Protein AF-A0A2V2A4U3-F1 (afdb_monomer_lite)

Foldseek 3Di:
DPDPDDDDDLVVLLVLLVVCLVVLNDLPVSCVVVVHDSVVNVVSNVCVCVVNSPNVVPPDPVSNVSVVVSD

Organism: Psychrobacter immobilis (NCBI:txid498)

Sequence (71 aa):
MTKKVRTYCDEFKAEAVKKIADNNGNISATAKQLGIAMQTLSNWHNKANQGKLISTQQYEPDLMAAIQEIK

Secondary structure (DSSP, 8-state):
------PPPHHHHHHHHHHHHHTTT-HHHHHHHHTS-HHHHHHHHHHHHTT--TTTTSS-HHHHHHHHTT-

Radius of gyration: 12.17 Å; chains: 1; bounding box: 26×26×39 Å

pLDDT: mean 72.96, std 16.61, range [40.28, 89.94]

InterPro domains:
  IPR002514 Transposase IS3/IS911family [PF01527] (3-57)
  IPR009057 Homedomain-like superfamily [SSF46689] (4-56)

Structure 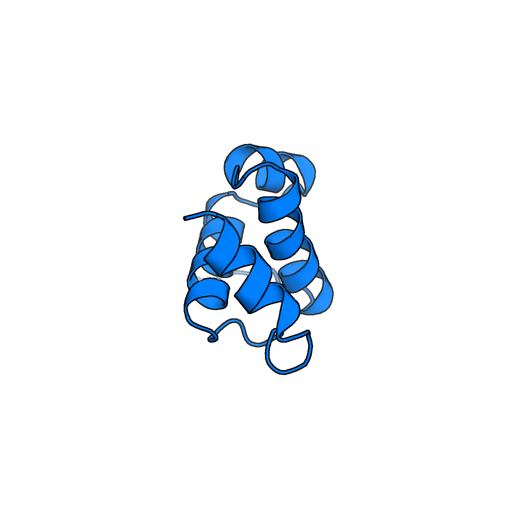(mmCIF, N/CA/C/O backbone):
data_AF-A0A2V2A4U3-F1
#
_entry.id   AF-A0A2V2A4U3-F1
#
loop_
_atom_site.group_PDB
_atom_site.id
_atom_site.type_symbol
_atom_site.label_atom_id
_atom_site.label_alt_id
_atom_site.label_comp_id
_atom_site.label_asym_id
_atom_site.label_entity_id
_atom_site.label_seq_id
_atom_site.pdbx_PDB_ins_code
_atom_site.Cartn_x
_atom_site.Cartn_y
_atom_site.Cartn_z
_atom_site.occupancy
_atom_site.B_iso_or_equiv
_atom_site.auth_seq_id
_atom_site.auth_comp_id
_atom_site.auth_asym_id
_atom_site.auth_atom_id
_atom_site.pdbx_PDB_model_num
ATOM 1 N N . MET A 1 1 ? -5.065 -4.725 26.690 1.00 40.28 1 MET A N 1
ATOM 2 C CA . MET A 1 1 ? -5.475 -3.758 25.646 1.00 40.28 1 MET A CA 1
ATOM 3 C C . MET A 1 1 ? -5.760 -4.510 24.354 1.00 40.28 1 ME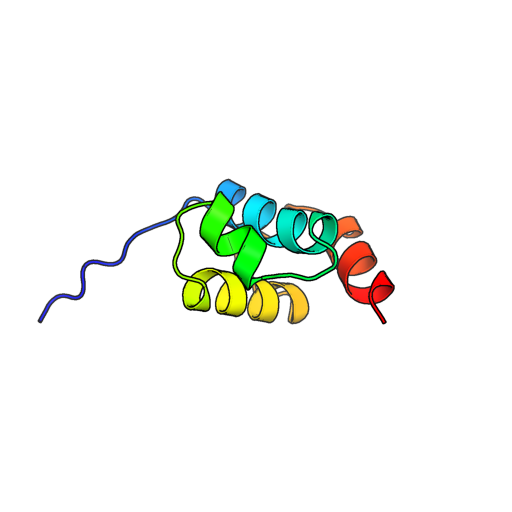T A C 1
ATOM 5 O O . MET A 1 1 ? -4.833 -5.049 23.762 1.00 40.28 1 MET A O 1
ATOM 9 N N . THR A 1 2 ? -7.016 -4.598 23.924 1.00 45.81 2 THR A N 1
ATOM 10 C CA . THR A 1 2 ? -7.368 -5.182 22.621 1.00 45.81 2 THR A CA 1
ATOM 11 C C . THR A 1 2 ? -7.039 -4.166 21.530 1.00 45.81 2 THR A C 1
ATOM 13 O O . THR A 1 2 ? -7.735 -3.161 21.379 1.00 45.81 2 THR A O 1
ATOM 16 N N . LYS A 1 3 ? -5.942 -4.379 20.798 1.00 47.62 3 LYS A N 1
ATOM 17 C CA . LYS A 1 3 ? -5.608 -3.545 19.638 1.00 47.62 3 LYS A CA 1
ATOM 18 C C . LYS A 1 3 ? -6.699 -3.764 18.587 1.00 47.62 3 LYS A C 1
ATOM 20 O O . LYS A 1 3 ? -6.854 -4.882 18.105 1.00 47.62 3 LYS A O 1
ATOM 25 N N . LYS A 1 4 ? -7.472 -2.725 18.254 1.00 50.84 4 LYS A N 1
ATOM 26 C CA . LYS A 1 4 ? -8.428 -2.778 17.139 1.00 50.84 4 LYS A CA 1
ATOM 27 C C . LYS A 1 4 ? -7.626 -2.974 15.854 1.00 50.84 4 LYS A C 1
ATOM 29 O O . LYS A 1 4 ? -6.938 -2.058 15.407 1.00 50.84 4 LYS A O 1
ATOM 34 N N . VAL A 1 5 ? -7.664 -4.182 15.300 1.00 53.53 5 VAL A N 1
ATOM 35 C CA . VAL A 1 5 ? -7.030 -4.479 14.016 1.00 53.53 5 VAL A CA 1
ATOM 36 C C . VAL A 1 5 ? -7.933 -3.905 12.934 1.00 53.53 5 VAL A C 1
ATOM 38 O O . VAL A 1 5 ? -9.077 -4.322 12.785 1.00 53.53 5 VAL A O 1
ATOM 41 N N . ARG A 1 6 ? -7.438 -2.902 12.210 1.00 61.88 6 ARG A N 1
ATOM 42 C CA . ARG A 1 6 ? -8.115 -2.382 11.023 1.00 61.88 6 ARG A CA 1
ATOM 43 C C . ARG A 1 6 ? -7.889 -3.390 9.898 1.00 61.88 6 ARG A C 1
ATOM 45 O O . ARG A 1 6 ? -6.758 -3.557 9.443 1.00 61.88 6 ARG A O 1
ATOM 52 N N . THR A 1 7 ? -8.937 -4.106 9.515 1.00 66.94 7 THR A N 1
ATOM 53 C CA . THR A 1 7 ? -8.872 -5.113 8.454 1.00 66.94 7 THR A CA 1
ATOM 54 C C . THR A 1 7 ? -9.034 -4.420 7.106 1.00 66.94 7 THR A C 1
ATOM 56 O O . THR A 1 7 ? -10.018 -3.719 6.887 1.00 66.94 7 THR A O 1
ATOM 59 N N . TYR A 1 8 ? -8.058 -4.592 6.219 1.00 78.06 8 TYR A N 1
ATOM 60 C CA . TYR A 1 8 ? -8.143 -4.158 4.823 1.00 78.06 8 TYR A CA 1
ATOM 61 C C . TYR A 1 8 ? -8.457 -5.378 3.959 1.00 78.06 8 TYR A C 1
ATOM 63 O O . TYR A 1 8 ? -7.886 -6.447 4.218 1.00 78.06 8 TYR A O 1
ATOM 71 N N . CYS A 1 9 ? -9.331 -5.220 2.961 1.00 80.12 9 CYS A N 1
ATOM 72 C CA . CYS A 1 9 ? -9.573 -6.270 1.978 1.00 80.12 9 CYS A CA 1
ATOM 73 C C . CYS A 1 9 ? -8.312 -6.528 1.149 1.00 80.12 9 CYS A C 1
ATOM 75 O O . CYS A 1 9 ? -7.418 -5.686 1.035 1.00 80.12 9 CYS A O 1
ATOM 77 N N . ASP A 1 10 ? -8.224 -7.742 0.635 1.00 79.50 10 ASP A N 1
ATOM 78 C CA . ASP A 1 10 ? -7.048 -8.251 -0.056 1.00 79.50 10 ASP A CA 1
ATOM 79 C C . ASP A 1 10 ? -6.837 -7.555 -1.411 1.00 79.50 10 ASP A C 1
ATOM 81 O O . ASP A 1 10 ? -5.725 -7.107 -1.696 1.00 79.50 10 ASP A O 1
ATOM 85 N N . GLU A 1 11 ? -7.926 -7.277 -2.131 1.00 81.31 11 GLU A N 1
ATOM 86 C CA . GLU A 1 11 ? -7.945 -6.453 -3.349 1.00 81.31 11 GLU A CA 1
ATOM 87 C C . GLU A 1 11 ? -7.331 -5.066 -3.115 1.00 81.31 11 GLU A C 1
ATOM 89 O O . GLU A 1 11 ? -6.441 -4.639 -3.848 1.00 81.31 11 GLU A O 1
ATOM 94 N N . PHE A 1 12 ? -7.717 -4.394 -2.025 1.00 84.06 12 PHE A N 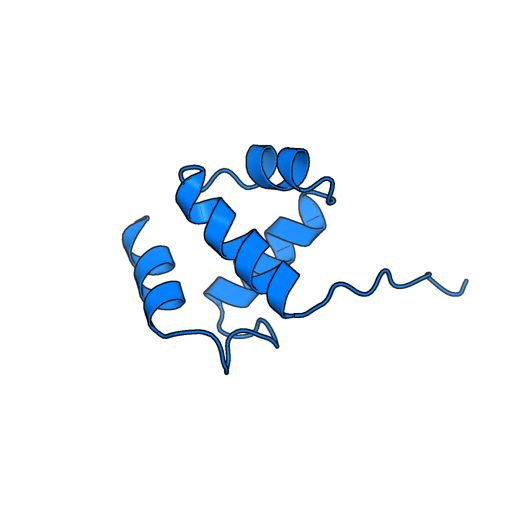1
ATOM 95 C CA . PHE A 1 12 ? -7.187 -3.072 -1.692 1.00 84.06 12 PHE A CA 1
ATOM 96 C C . PHE A 1 12 ? -5.691 -3.108 -1.364 1.00 84.06 12 PHE A C 1
ATOM 98 O O . PHE A 1 12 ? -4.966 -2.172 -1.691 1.00 84.06 12 PHE A O 1
ATOM 105 N N . LYS A 1 13 ? -5.192 -4.180 -0.733 1.00 84.56 13 LYS A N 1
ATOM 106 C CA . LYS A 1 13 ? -3.749 -4.326 -0.467 1.00 84.56 13 LYS A CA 1
ATOM 107 C C . LYS A 1 13 ? -2.964 -4.474 -1.765 1.00 84.56 13 LYS A C 1
ATOM 109 O O . LYS A 1 13 ? -1.892 -3.883 -1.879 1.00 84.56 13 LYS A O 1
ATOM 114 N N . ALA A 1 14 ? -3.477 -5.259 -2.711 1.00 81.88 14 ALA A N 1
ATOM 115 C CA . ALA A 1 14 ? -2.842 -5.465 -4.007 1.00 81.88 14 ALA A CA 1
ATOM 116 C C . ALA A 1 14 ? -2.851 -4.176 -4.840 1.00 81.88 14 ALA A C 1
ATOM 118 O O . ALA A 1 14 ? -1.799 -3.755 -5.321 1.00 81.88 14 ALA A O 1
ATOM 119 N N . GLU A 1 15 ? -3.998 -3.496 -4.924 1.00 85.88 15 GLU A N 1
ATOM 120 C CA . GLU A 1 15 ? -4.115 -2.213 -5.623 1.00 85.88 15 GLU A CA 1
ATOM 121 C C . GLU A 1 15 ? -3.185 -1.163 -5.008 1.00 85.88 15 GLU A C 1
ATOM 123 O O . GLU A 1 15 ? -2.466 -0.468 -5.725 1.00 85.88 15 GLU A O 1
ATOM 128 N N . ALA A 1 16 ? -3.121 -1.096 -3.675 1.00 87.44 16 ALA A N 1
ATOM 129 C CA . ALA A 1 16 ? -2.238 -0.170 -2.984 1.00 87.44 16 ALA A CA 1
ATOM 130 C C . ALA A 1 16 ? -0.760 -0.411 -3.318 1.00 87.44 16 ALA A C 1
ATOM 132 O O . ALA A 1 16 ? -0.022 0.554 -3.503 1.00 87.44 16 ALA A O 1
ATOM 133 N N . VAL A 1 17 ? -0.328 -1.674 -3.411 1.00 85.94 17 VAL A N 1
ATOM 134 C CA . VAL A 1 17 ? 1.049 -2.022 -3.790 1.00 85.94 17 VAL A CA 1
ATOM 135 C C . VAL A 1 17 ? 1.312 -1.731 -5.267 1.00 85.94 17 VAL A C 1
ATOM 137 O O . VAL A 1 17 ? 2.358 -1.169 -5.576 1.00 85.94 17 VAL A O 1
ATOM 140 N N . LYS A 1 18 ? 0.367 -2.022 -6.170 1.00 85.88 18 LYS A N 1
ATOM 141 C CA . LYS A 1 18 ? 0.489 -1.685 -7.599 1.00 85.88 18 LYS A CA 1
ATOM 142 C C . LYS A 1 18 ? 0.665 -0.178 -7.805 1.00 85.88 18 LYS A C 1
ATOM 144 O O . LYS A 1 18 ? 1.546 0.256 -8.537 1.00 85.88 18 LYS A O 1
ATOM 149 N N . LYS A 1 19 ? -0.086 0.623 -7.051 1.00 87.44 19 LYS A N 1
ATOM 150 C CA . LYS A 1 19 ? -0.038 2.089 -7.112 1.00 87.44 19 LYS A CA 1
ATOM 151 C C . LYS A 1 19 ? 1.298 2.687 -6.660 1.00 87.44 19 LYS A C 1
ATOM 153 O O . LYS A 1 19 ? 1.585 3.839 -6.981 1.00 87.44 19 LYS A O 1
ATOM 158 N N . ILE A 1 20 ? 2.124 1.924 -5.933 1.00 86.56 20 ILE A N 1
ATOM 159 C CA . ILE A 1 20 ? 3.505 2.315 -5.605 1.00 86.56 20 ILE A CA 1
ATOM 160 C C . ILE A 1 20 ? 4.352 2.345 -6.880 1.00 86.56 20 ILE A C 1
ATOM 162 O O . ILE A 1 20 ? 5.121 3.288 -7.052 1.00 86.56 20 ILE A O 1
ATOM 166 N N . ALA A 1 21 ? 4.196 1.355 -7.767 1.00 83.00 21 ALA A N 1
ATOM 167 C CA . ALA A 1 21 ? 4.893 1.317 -9.051 1.00 83.00 21 ALA A CA 1
ATOM 168 C C . ALA A 1 21 ? 4.465 2.499 -9.938 1.00 83.00 21 ALA A C 1
ATOM 170 O O . ALA A 1 21 ? 5.326 3.211 -10.449 1.00 83.00 21 ALA A O 1
ATOM 171 N N . ASP A 1 22 ? 3.161 2.803 -9.990 1.00 84.44 22 ASP A N 1
ATOM 172 C CA . ASP A 1 22 ? 2.626 3.967 -10.721 1.00 84.44 22 ASP A CA 1
ATOM 173 C C . ASP A 1 22 ? 3.181 5.309 -10.200 1.00 84.44 22 ASP A C 1
ATOM 175 O O . ASP A 1 22 ? 3.364 6.260 -10.956 1.00 84.44 22 ASP A O 1
ATOM 179 N N . ASN A 1 23 ? 3.480 5.399 -8.898 1.00 85.88 23 ASN A N 1
ATOM 180 C CA . ASN A 1 23 ? 4.088 6.572 -8.259 1.00 85.88 23 ASN A CA 1
ATOM 181 C C . ASN A 1 23 ? 5.628 6.509 -8.234 1.00 85.88 23 ASN A C 1
ATOM 183 O O . ASN A 1 23 ? 6.258 7.101 -7.351 1.00 85.88 23 ASN A O 1
ATOM 187 N N . ASN A 1 24 ? 6.249 5.791 -9.174 1.00 83.44 24 ASN A N 1
ATOM 188 C CA . ASN A 1 24 ? 7.704 5.725 -9.326 1.00 83.44 24 ASN A CA 1
ATOM 189 C C . ASN A 1 24 ? 8.423 5.155 -8.082 1.00 83.44 24 ASN A C 1
ATOM 191 O O . ASN A 1 24 ? 9.503 5.610 -7.702 1.00 83.44 24 ASN A O 1
ATOM 195 N N . GLY A 1 25 ? 7.781 4.214 -7.385 1.00 81.94 25 GLY A N 1
ATOM 196 C CA . GLY A 1 25 ? 8.275 3.640 -6.131 1.00 81.94 25 GLY A CA 1
ATOM 197 C C . GLY A 1 25 ? 7.953 4.465 -4.876 1.00 81.94 25 GLY A C 1
ATOM 198 O O . GLY A 1 25 ? 8.376 4.106 -3.775 1.00 81.94 25 GLY A O 1
ATOM 199 N N . ASN A 1 26 ? 7.219 5.580 -4.985 1.00 87.50 26 ASN A N 1
ATOM 200 C CA . ASN A 1 26 ? 7.020 6.495 -3.860 1.00 87.50 26 ASN A CA 1
ATOM 201 C C . ASN A 1 26 ? 5.899 6.043 -2.908 1.00 87.50 26 ASN A C 1
ATOM 203 O O . ASN A 1 26 ? 4.727 6.419 -3.026 1.00 87.50 26 ASN A O 1
ATOM 207 N N . ILE A 1 27 ? 6.291 5.280 -1.887 1.00 87.50 27 ILE A N 1
ATOM 208 C CA . ILE A 1 27 ? 5.404 4.774 -0.828 1.00 87.50 27 ILE A CA 1
ATOM 209 C C . ILE A 1 27 ? 4.732 5.918 -0.049 1.00 87.50 27 ILE A C 1
ATOM 211 O O . ILE A 1 27 ? 3.568 5.803 0.327 1.00 87.50 27 ILE A O 1
ATOM 215 N N . SER A 1 28 ? 5.434 7.027 0.200 1.00 87.50 28 SER A N 1
ATOM 216 C CA . SER A 1 28 ? 4.901 8.146 0.993 1.00 87.50 28 SER A CA 1
ATOM 217 C C . SER A 1 28 ? 3.756 8.856 0.269 1.00 87.50 28 SER A C 1
ATOM 219 O O . SER A 1 28 ? 2.673 9.036 0.834 1.00 87.50 28 SER A O 1
ATOM 221 N N . ALA A 1 29 ? 3.967 9.189 -1.008 1.00 89.75 29 ALA A N 1
ATOM 222 C CA . ALA A 1 29 ? 2.947 9.806 -1.851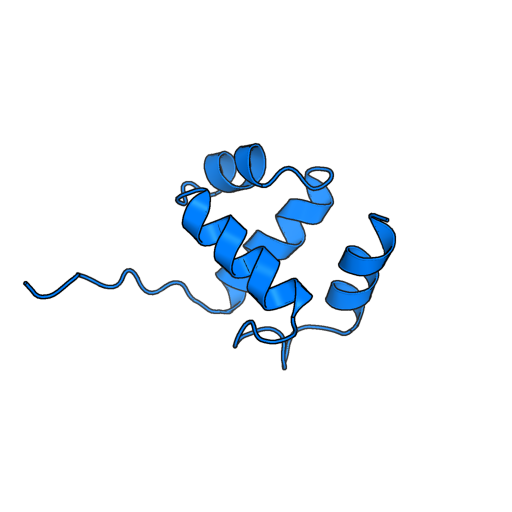 1.00 89.75 29 ALA A CA 1
ATOM 223 C C . ALA A 1 29 ? 1.719 8.895 -1.987 1.00 89.75 29 ALA A C 1
ATOM 225 O O . ALA A 1 29 ? 0.593 9.329 -1.739 1.00 89.75 29 ALA A O 1
ATOM 226 N N . THR A 1 30 ? 1.953 7.611 -2.265 1.00 89.94 30 THR A N 1
ATOM 227 C CA . THR A 1 30 ? 0.894 6.609 -2.436 1.00 89.94 30 THR A CA 1
ATOM 228 C C . THR A 1 30 ? 0.084 6.409 -1.152 1.00 89.94 30 THR A C 1
ATOM 230 O O . THR A 1 30 ? -1.145 6.397 -1.179 1.00 89.94 30 THR A O 1
ATOM 233 N N . ALA A 1 31 ? 0.741 6.318 0.008 1.00 88.50 31 ALA A N 1
ATOM 234 C CA . ALA A 1 31 ? 0.055 6.161 1.289 1.00 88.50 31 ALA A CA 1
ATOM 235 C C . ALA A 1 31 ? -0.825 7.375 1.622 1.00 88.50 31 ALA A C 1
ATOM 237 O O . ALA A 1 31 ? -1.952 7.212 2.091 1.00 88.50 31 ALA A O 1
ATOM 238 N N . LYS A 1 32 ? -0.334 8.586 1.325 1.00 89.94 32 LYS A N 1
ATOM 239 C CA . LYS A 1 32 ? -1.083 9.833 1.509 1.00 89.94 32 LYS A CA 1
ATOM 240 C C . LYS A 1 32 ? -2.300 9.909 0.584 1.00 89.94 32 LYS A C 1
ATOM 242 O O . LYS A 1 32 ? -3.365 10.306 1.044 1.00 89.94 32 LYS A O 1
ATOM 247 N N . GLN A 1 33 ? -2.161 9.492 -0.676 1.00 88.38 33 GLN A N 1
ATOM 248 C CA . GLN A 1 33 ? -3.269 9.418 -1.637 1.00 88.38 33 GLN A CA 1
ATOM 249 C C . GLN A 1 33 ? -4.347 8.417 -1.208 1.00 88.38 33 GLN A C 1
ATOM 251 O O . GLN A 1 33 ? -5.534 8.704 -1.317 1.00 88.38 33 GLN A O 1
ATOM 256 N N . LEU A 1 34 ? -3.938 7.255 -0.696 1.00 86.50 34 LEU A N 1
ATOM 257 C CA . LEU A 1 34 ? -4.846 6.195 -0.251 1.00 86.50 34 LEU A CA 1
ATOM 258 C C . LEU A 1 34 ? -5.405 6.420 1.163 1.00 86.50 34 LEU A C 1
ATOM 260 O O . LEU A 1 34 ? -6.235 5.640 1.627 1.00 86.50 34 LEU A O 1
ATOM 264 N N . GLY A 1 35 ? -4.940 7.450 1.876 1.00 86.62 35 GLY A N 1
ATOM 265 C CA . GLY A 1 35 ? -5.359 7.734 3.250 1.00 86.62 35 GLY A CA 1
ATOM 266 C C . GLY A 1 35 ? -4.969 6.641 4.254 1.00 86.62 35 GLY A C 1
ATOM 267 O O . GLY A 1 35 ? -5.627 6.482 5.286 1.00 86.62 35 GLY A O 1
ATOM 268 N N . ILE A 1 36 ? -3.915 5.873 3.964 1.00 85.50 36 ILE A N 1
ATOM 269 C CA . ILE A 1 36 ? -3.404 4.818 4.845 1.00 85.50 36 ILE A CA 1
ATOM 270 C C . ILE A 1 36 ? -2.083 5.230 5.481 1.00 85.50 36 ILE A C 1
ATOM 272 O O . ILE A 1 36 ? -1.350 6.079 4.980 1.00 85.50 36 ILE A O 1
ATOM 276 N N . ALA A 1 37 ? -1.751 4.604 6.608 1.00 84.50 37 ALA A N 1
ATOM 277 C CA . ALA A 1 37 ? -0.461 4.837 7.234 1.00 84.50 37 ALA A CA 1
ATOM 278 C C . ALA A 1 37 ? 0.666 4.353 6.307 1.00 84.50 37 ALA A C 1
ATOM 280 O O . ALA A 1 37 ? 0.656 3.209 5.850 1.00 84.50 37 ALA A O 1
ATOM 281 N N . MET A 1 38 ? 1.680 5.194 6.092 1.00 88.12 38 MET A N 1
ATOM 282 C CA . MET A 1 38 ? 2.864 4.857 5.288 1.00 88.12 38 MET A CA 1
ATOM 283 C C . MET A 1 38 ? 3.502 3.536 5.729 1.00 88.12 38 MET A C 1
ATOM 285 O O . MET A 1 38 ? 3.888 2.715 4.901 1.00 88.12 38 MET A O 1
ATOM 289 N N . GLN A 1 39 ? 3.562 3.296 7.039 1.00 82.06 39 GLN A N 1
ATOM 290 C CA . GLN A 1 39 ? 4.133 2.073 7.594 1.00 82.06 39 GLN A CA 1
ATOM 291 C C . GLN A 1 39 ? 3.308 0.825 7.237 1.00 82.06 39 GLN A C 1
ATOM 293 O O . GLN A 1 39 ? 3.868 -0.250 7.037 1.00 82.06 39 GLN A O 1
ATOM 298 N N . THR A 1 40 ? 1.987 0.961 7.089 1.00 84.31 40 THR A N 1
ATOM 299 C CA . THR A 1 40 ? 1.122 -0.114 6.588 1.00 84.31 40 THR A CA 1
ATOM 300 C C . THR A 1 40 ? 1.455 -0.444 5.137 1.00 84.31 40 THR A C 1
ATOM 302 O O . THR A 1 40 ? 1.681 -1.612 4.827 1.00 84.31 40 THR A O 1
ATOM 305 N N . LEU A 1 41 ? 1.561 0.573 4.279 1.00 87.31 41 LEU A N 1
ATOM 306 C CA . LEU A 1 41 ? 1.872 0.381 2.864 1.00 87.31 41 LEU A CA 1
ATOM 307 C C . LEU A 1 41 ? 3.287 -0.174 2.647 1.00 87.31 41 LEU A C 1
ATOM 309 O O . LEU A 1 41 ? 3.473 -1.093 1.857 1.00 87.31 41 LEU A O 1
ATOM 313 N N . SER A 1 42 ? 4.273 0.311 3.405 1.00 87.69 42 SER A N 1
ATOM 314 C CA . SER A 1 42 ? 5.646 -0.209 3.373 1.00 87.69 42 SER A CA 1
ATOM 315 C C . SER A 1 42 ? 5.706 -1.685 3.772 1.00 87.69 42 SER A C 1
ATOM 317 O O . SER A 1 42 ? 6.348 -2.488 3.098 1.00 87.69 42 SER A O 1
ATOM 319 N N . ASN A 1 43 ? 4.969 -2.080 4.815 1.00 86.06 43 ASN A N 1
ATOM 320 C CA . ASN A 1 43 ? 4.873 -3.483 5.210 1.00 86.06 43 ASN A CA 1
ATOM 321 C C . ASN A 1 43 ? 4.232 -4.352 4.120 1.00 86.06 43 ASN A C 1
ATOM 323 O O . ASN A 1 43 ? 4.651 -5.492 3.935 1.00 86.06 43 ASN A O 1
ATOM 327 N N . TRP A 1 44 ? 3.230 -3.844 3.396 1.00 88.12 44 TRP A N 1
ATOM 328 C CA . TRP A 1 44 ? 2.633 -4.566 2.269 1.00 88.12 44 TRP A CA 1
ATOM 329 C C . TRP A 1 44 ? 3.590 -4.685 1.094 1.00 88.12 44 TRP A C 1
ATOM 331 O O . TRP A 1 44 ? 3.757 -5.786 0.582 1.00 88.12 44 TRP A O 1
ATOM 341 N N . HIS A 1 45 ? 4.276 -3.601 0.736 1.00 85.62 45 HIS A N 1
ATOM 342 C CA . HIS A 1 45 ? 5.296 -3.594 -0.306 1.00 85.62 45 HIS A CA 1
ATOM 343 C C . HIS A 1 45 ? 6.412 -4.602 -0.006 1.00 85.62 45 HIS A C 1
ATOM 345 O O . HIS A 1 45 ? 6.728 -5.443 -0.842 1.00 85.62 45 HIS A O 1
ATOM 351 N N . ASN A 1 46 ? 6.947 -4.605 1.218 1.00 86.56 46 ASN A N 1
ATOM 352 C CA . ASN A 1 46 ? 7.974 -5.562 1.638 1.00 86.56 46 ASN A CA 1
ATOM 353 C C . ASN A 1 46 ? 7.465 -7.010 1.607 1.00 86.56 46 ASN A C 1
ATOM 355 O O . ASN A 1 46 ? 8.190 -7.916 1.204 1.00 86.56 46 ASN A O 1
ATOM 359 N N . LYS A 1 47 ? 6.209 -7.246 2.007 1.00 85.31 47 LYS A N 1
ATOM 360 C CA . LYS A 1 47 ? 5.589 -8.575 1.918 1.00 85.31 47 LYS A CA 1
ATOM 361 C C . LYS A 1 47 ? 5.355 -9.013 0.473 1.00 85.31 47 LYS A C 1
ATOM 363 O O . LYS A 1 47 ? 5.548 -10.190 0.191 1.00 85.31 47 LYS A O 1
ATOM 368 N N . ALA A 1 48 ? 4.973 -8.101 -0.420 1.00 83.56 48 ALA A N 1
ATOM 369 C CA . ALA A 1 48 ? 4.792 -8.375 -1.845 1.00 83.56 48 ALA A CA 1
ATOM 370 C C . ALA A 1 48 ? 6.128 -8.717 -2.517 1.00 83.56 48 ALA A C 1
ATOM 372 O O . ALA A 1 48 ? 6.218 -9.742 -3.182 1.00 83.56 48 ALA A O 1
ATOM 373 N N . ASN A 1 49 ? 7.188 -7.954 -2.223 1.00 80.81 49 ASN A N 1
ATOM 374 C CA . ASN A 1 49 ? 8.562 -8.248 -2.654 1.00 80.81 49 ASN A CA 1
ATOM 375 C C . ASN A 1 49 ? 9.040 -9.643 -2.213 1.00 80.81 49 ASN A C 1
ATOM 377 O O . ASN A 1 49 ? 9.817 -10.289 -2.902 1.00 80.81 49 ASN A O 1
ATOM 381 N N . GLN A 1 50 ? 8.573 -10.121 -1.057 1.00 80.50 50 GLN A N 1
ATOM 382 C CA . GLN A 1 50 ? 8.893 -11.456 -0.542 1.00 80.50 50 GLN A CA 1
ATOM 383 C C . GLN A 1 50 ? 7.937 -12.558 -1.034 1.00 80.50 50 GLN A C 1
ATOM 385 O O . GLN A 1 50 ? 8.082 -13.700 -0.602 1.00 80.50 50 GLN A O 1
ATOM 390 N N . GLY A 1 51 ? 6.921 -12.236 -1.845 1.00 76.19 51 GLY A N 1
ATOM 391 C CA . GLY A 1 51 ? 5.867 -13.176 -2.254 1.00 76.19 51 GLY A CA 1
ATOM 392 C C . GLY A 1 51 ? 4.965 -13.657 -1.104 1.00 76.19 51 GLY A C 1
ATOM 393 O O . GLY A 1 51 ? 4.275 -14.663 -1.227 1.00 76.19 51 GLY A O 1
ATOM 394 N N . LYS A 1 52 ? 4.982 -12.962 0.042 1.00 77.50 52 LYS A N 1
ATOM 395 C CA . LYS A 1 52 ? 4.278 -13.324 1.290 1.00 77.50 52 LYS A CA 1
ATOM 396 C C . LYS A 1 52 ? 3.062 -12.447 1.578 1.00 77.50 52 LYS A C 1
ATOM 398 O O . LYS A 1 52 ? 2.488 -12.515 2.671 1.00 77.50 52 LYS A O 1
ATOM 403 N N . LEU A 1 53 ? 2.689 -11.560 0.660 1.00 76.38 53 LEU A N 1
ATOM 404 C CA . LEU A 1 53 ? 1.454 -10.806 0.806 1.00 76.38 53 LEU A CA 1
ATOM 405 C C . LEU A 1 53 ? 0.298 -11.764 0.493 1.00 76.38 53 LEU A C 1
ATOM 407 O O . LEU A 1 53 ? 0.184 -12.271 -0.609 1.00 76.38 53 LEU A O 1
ATOM 411 N N . ILE A 1 54 ? -0.542 -12.035 1.491 1.00 61.22 54 ILE A N 1
ATOM 412 C CA . ILE A 1 54 ? -1.529 -13.137 1.523 1.00 61.22 54 ILE A CA 1
ATOM 413 C C . ILE A 1 54 ? -2.568 -13.054 0.371 1.00 61.22 54 ILE A C 1
ATOM 415 O O . ILE A 1 54 ? -3.244 -14.029 0.083 1.00 61.22 54 ILE A O 1
ATOM 419 N N . SER A 1 55 ? -2.627 -11.926 -0.348 1.00 53.88 55 SER A N 1
ATOM 420 C CA . SER A 1 55 ? -3.469 -11.706 -1.533 1.00 53.88 55 SER A CA 1
ATOM 421 C C . SER A 1 55 ? -2.767 -11.902 -2.889 1.00 53.88 55 SER A C 1
ATOM 423 O O . SER A 1 55 ? -3.445 -11.905 -3.912 1.00 53.88 55 SER A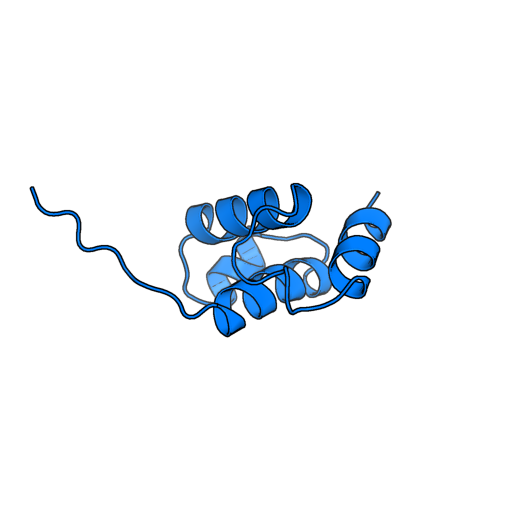 O 1
ATOM 425 N N . THR A 1 56 ? -1.435 -12.021 -2.956 1.00 49.50 56 THR A N 1
ATOM 426 C CA . THR A 1 56 ? -0.717 -12.074 -4.249 1.00 49.50 56 THR A CA 1
ATOM 427 C C . THR A 1 56 ? -0.668 -13.470 -4.856 1.00 49.50 56 THR A C 1
ATOM 429 O O . THR A 1 56 ? -0.309 -13.595 -6.017 1.00 49.50 56 THR A O 1
ATOM 432 N N . GLN A 1 57 ? -1.063 -14.520 -4.121 1.00 43.41 57 GLN A N 1
ATOM 433 C CA . GLN A 1 57 ? -1.172 -15.871 -4.694 1.00 43.41 57 GLN A CA 1
ATOM 434 C C . GLN A 1 57 ? -2.214 -15.949 -5.821 1.00 43.41 57 GLN A C 1
ATOM 436 O O . GLN A 1 57 ? -2.128 -16.842 -6.655 1.00 43.41 57 GLN A O 1
ATOM 441 N N . GLN A 1 58 ? -3.165 -15.009 -5.858 1.00 41.34 58 GLN A N 1
ATOM 442 C CA . GLN A 1 58 ? -4.237 -14.969 -6.852 1.00 41.34 58 GLN A CA 1
ATOM 443 C C . GLN A 1 58 ? -4.134 -13.781 -7.824 1.00 41.34 58 GLN A C 1
ATOM 445 O O . GLN A 1 58 ? -4.945 -13.692 -8.737 1.00 41.34 58 GLN A O 1
ATOM 450 N N . TYR A 1 59 ? -3.162 -12.874 -7.646 1.00 43.66 59 TYR A N 1
ATOM 451 C CA . TYR A 1 59 ? -3.069 -11.625 -8.416 1.00 43.66 59 TYR A CA 1
ATOM 452 C C . TYR A 1 59 ? -1.686 -11.419 -9.049 1.00 43.66 59 TYR A C 1
ATOM 454 O O . TYR A 1 59 ? -0.998 -10.441 -8.791 1.00 43.66 59 TYR A O 1
ATOM 462 N N . GLU A 1 60 ? -1.349 -12.328 -9.956 1.00 45.44 60 GLU A N 1
ATOM 463 C CA . GLU A 1 60 ? -0.500 -12.056 -11.118 1.00 45.44 60 GLU A CA 1
ATOM 464 C C . GLU A 1 60 ? 1.037 -12.196 -10.974 1.00 45.44 60 GLU A C 1
ATOM 466 O O . GLU A 1 60 ? 1.669 -11.542 -10.137 1.00 45.44 60 GLU A O 1
ATOM 471 N N . PRO A 1 61 ? 1.684 -12.952 -11.891 1.00 52.84 61 PRO A N 1
ATOM 472 C CA . PRO A 1 61 ? 3.135 -12.898 -12.122 1.00 52.84 61 PRO A CA 1
ATOM 473 C C . PRO A 1 61 ? 3.610 -11.512 -12.602 1.00 52.84 61 PRO A C 1
ATOM 475 O O . PRO A 1 61 ? 4.776 -11.162 -12.432 1.00 52.84 61 PRO A O 1
ATOM 478 N N . ASP A 1 62 ? 2.695 -10.697 -13.125 1.00 50.84 62 ASP A N 1
ATOM 479 C CA . ASP A 1 62 ? 2.943 -9.341 -13.621 1.00 50.84 62 ASP A CA 1
ATOM 480 C C . ASP A 1 62 ? 3.314 -8.355 -12.495 1.00 50.84 62 ASP A C 1
ATOM 482 O O . ASP A 1 62 ? 4.098 -7.426 -12.682 1.00 50.84 62 ASP A O 1
ATOM 486 N N . LEU A 1 63 ? 2.827 -8.595 -11.269 1.00 53.66 63 LEU A N 1
ATOM 487 C CA . LEU A 1 63 ? 3.212 -7.792 -10.105 1.00 53.66 63 LEU A CA 1
ATOM 488 C C . LEU A 1 63 ? 4.662 -8.071 -9.676 1.00 53.66 63 LEU A C 1
ATOM 490 O O . LEU A 1 63 ? 5.363 -7.153 -9.253 1.00 53.66 63 LEU A O 1
ATOM 494 N N . MET A 1 64 ? 5.125 -9.322 -9.788 1.00 52.75 64 MET A N 1
ATO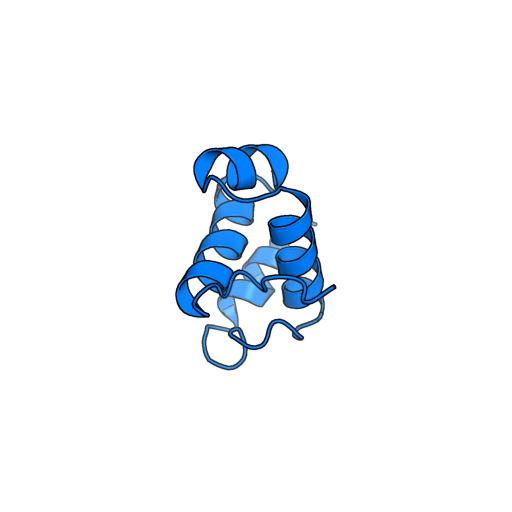M 495 C CA . MET A 1 64 ? 6.536 -9.656 -9.550 1.00 52.75 64 MET A CA 1
ATOM 496 C C . MET A 1 64 ? 7.440 -9.031 -10.617 1.00 52.75 64 MET A C 1
ATOM 498 O O . MET A 1 64 ? 8.504 -8.518 -10.267 1.00 52.75 64 MET A O 1
ATOM 502 N N . ALA A 1 65 ? 6.999 -9.016 -11.878 1.00 56.25 65 ALA A N 1
ATOM 503 C CA . ALA A 1 65 ? 7.725 -8.381 -12.976 1.00 56.25 65 ALA A CA 1
ATOM 504 C C . ALA A 1 65 ? 7.873 -6.864 -12.761 1.00 56.25 65 ALA A C 1
ATOM 506 O O . ALA A 1 65 ? 8.994 -6.359 -12.762 1.00 56.25 65 ALA A O 1
ATOM 507 N N . ALA A 1 66 ? 6.781 -6.163 -12.435 1.00 55.62 66 ALA A N 1
ATOM 508 C CA . ALA A 1 66 ? 6.799 -4.721 -12.172 1.00 55.62 66 ALA A CA 1
ATOM 509 C C . ALA A 1 66 ? 7.677 -4.324 -10.967 1.00 55.62 66 ALA A C 1
ATOM 511 O O . ALA A 1 66 ? 8.223 -3.225 -10.925 1.00 55.62 66 ALA A O 1
ATOM 512 N N . ILE A 1 67 ? 7.834 -5.213 -9.978 1.00 54.47 67 ILE A N 1
ATOM 513 C CA . ILE A 1 67 ? 8.755 -5.005 -8.850 1.00 54.47 67 ILE A CA 1
ATOM 514 C C . ILE A 1 67 ? 10.217 -5.192 -9.282 1.00 54.47 67 ILE A C 1
ATOM 516 O O . ILE A 1 67 ? 11.083 -4.432 -8.847 1.00 54.47 67 ILE A O 1
ATOM 520 N N . GLN A 1 68 ? 10.512 -6.197 -10.114 1.00 54.25 68 GLN A N 1
ATOM 521 C CA . GLN A 1 68 ? 11.874 -6.443 -10.604 1.00 54.25 68 GLN A CA 1
ATOM 522 C C . GLN A 1 68 ? 12.366 -5.359 -11.571 1.00 54.25 68 GLN A C 1
ATOM 524 O O . GLN A 1 68 ? 13.569 -5.116 -11.627 1.00 54.25 68 GLN A O 1
ATOM 529 N N . GLU A 1 69 ? 11.460 -4.705 -12.296 1.00 50.72 69 GLU A N 1
ATOM 530 C CA . GLU A 1 69 ? 11.779 -3.706 -13.323 1.00 50.72 69 GLU A CA 1
ATOM 531 C C . GLU A 1 69 ? 12.194 -2.331 -12.752 1.00 50.72 69 GLU A C 1
ATOM 533 O O . GLU A 1 69 ? 12.758 -1.513 -13.470 1.00 50.72 69 GLU A O 1
ATOM 538 N N . ILE A 1 70 ? 12.009 -2.079 -11.446 1.00 54.62 70 ILE A N 1
ATOM 539 C CA . ILE A 1 70 ? 12.415 -0.825 -10.763 1.00 54.62 70 ILE A CA 1
ATOM 540 C C . ILE A 1 70 ? 13.898 -0.863 -10.296 1.00 54.62 70 ILE A C 1
ATOM 542 O O . ILE A 1 70 ? 14.333 -0.030 -9.499 1.00 54.62 70 ILE A O 1
ATOM 546 N N . LYS A 1 71 ? 14.700 -1.833 -10.754 1.00 43.09 71 LYS A N 1
ATOM 547 C CA . LYS A 1 71 ? 16.119 -1.967 -10.377 1.00 43.09 71 LYS A CA 1
ATOM 548 C C . LYS A 1 71 ? 17.056 -1.242 -11.339 1.00 43.09 71 LYS A C 1
ATOM 550 O O . LYS A 1 71 ? 17.987 -0.582 -10.824 1.00 43.09 71 LYS A O 1
#